Protein AF-A0A7S2U0X7-F1 (afdb_monomer_lite)

Foldseek 3Di:
DVVLLVVLVVLQQDAADPPPGSCVVVVVVVVVLCPPVVPVFQDLVSLVNLLSVLLSLLQLQDCDHPDYDPPGDGCSNVPNPPPVSVVVSVVVNVVSLVVSVVSLVRLCVVVPPDPVSLVSSLVSLVSSLVSLVPRHDDDPVSVVSNVCSVCVSVPD

Radius of gyration: 16.44 Å; chains: 1; bounding box: 39×31×50 Å

Structure (mmCIF, N/CA/C/O backbone):
data_AF-A0A7S2U0X7-F1
#
_entry.id   AF-A0A7S2U0X7-F1
#
loop_
_atom_site.group_PDB
_atom_site.id
_atom_site.type_symbol
_atom_site.label_atom_id
_atom_site.label_alt_id
_atom_site.label_comp_id
_atom_site.label_asym_id
_atom_site.label_entity_id
_atom_site.label_seq_id
_atom_site.pdbx_PDB_ins_code
_atom_site.Cartn_x
_atom_site.Cartn_y
_atom_site.Cartn_z
_atom_site.occupancy
_atom_site.B_iso_or_equiv
_atom_site.auth_seq_id
_atom_site.auth_comp_id
_atom_site.auth_asym_id
_atom_site.auth_atom_id
_atom_site.pdbx_PDB_model_num
ATOM 1 N N . MET A 1 1 ? -15.630 -0.523 -3.943 1.00 55.09 1 MET A N 1
ATOM 2 C CA . MET A 1 1 ? -14.765 0.648 -4.2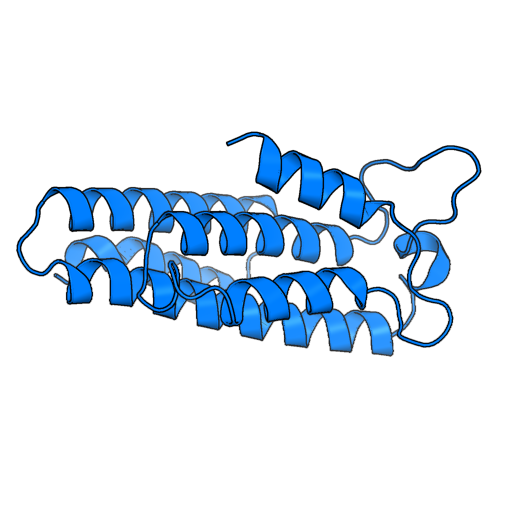26 1.00 55.09 1 MET A CA 1
ATOM 3 C C . MET A 1 1 ? -13.833 0.358 -5.410 1.00 55.09 1 MET A C 1
ATOM 5 O O . MET A 1 1 ? -12.640 0.174 -5.208 1.00 55.09 1 MET A O 1
ATOM 9 N N . PRO A 1 2 ? -14.354 0.299 -6.647 1.00 67.94 2 PRO A N 1
ATOM 10 C CA . PRO A 1 2 ? -13.540 0.007 -7.831 1.00 67.94 2 PRO A CA 1
ATOM 11 C C . PRO A 1 2 ? -12.587 1.156 -8.200 1.00 67.94 2 PRO A C 1
ATOM 13 O O . PRO A 1 2 ? -11.513 0.912 -8.724 1.00 67.94 2 PRO A O 1
ATOM 16 N N . TYR A 1 3 ? -12.925 2.406 -7.874 1.00 79.00 3 TYR A N 1
ATOM 17 C CA . TYR A 1 3 ? -12.202 3.580 -8.380 1.00 79.00 3 TYR A CA 1
ATOM 18 C C . TYR A 1 3 ? -10.753 3.705 -7.893 1.00 79.00 3 TYR A C 1
ATOM 20 O O . TYR A 1 3 ? -9.883 4.037 -8.689 1.00 79.00 3 TYR A O 1
ATOM 28 N N . VAL A 1 4 ? -10.475 3.409 -6.616 1.00 75.62 4 VAL A N 1
ATOM 29 C CA . VAL A 1 4 ? -9.102 3.461 -6.077 1.00 75.62 4 VAL A CA 1
ATOM 30 C C . VAL A 1 4 ? -8.238 2.370 -6.698 1.00 75.62 4 VAL A C 1
ATOM 32 O O . VAL A 1 4 ? -7.115 2.638 -7.104 1.00 75.62 4 VAL A O 1
ATOM 35 N N . LEU A 1 5 ? -8.775 1.154 -6.811 1.00 78.00 5 LEU A N 1
ATOM 36 C CA . LEU A 1 5 ? -8.059 0.039 -7.424 1.00 78.00 5 LEU A CA 1
ATOM 37 C C . LEU A 1 5 ? -7.833 0.284 -8.919 1.00 78.00 5 LEU A C 1
ATOM 39 O O . LEU A 1 5 ? -6.716 0.108 -9.383 1.00 78.00 5 LEU A O 1
ATOM 43 N N . ASN A 1 6 ? -8.840 0.779 -9.643 1.00 85.81 6 ASN A N 1
ATOM 44 C CA . ASN A 1 6 ? -8.723 1.126 -11.060 1.00 85.81 6 ASN A CA 1
ATOM 45 C C . ASN A 1 6 ? -7.696 2.243 -11.292 1.00 85.81 6 ASN A C 1
ATOM 47 O O . ASN A 1 6 ? -6.909 2.167 -12.233 1.00 85.81 6 ASN A O 1
ATOM 51 N N . LEU A 1 7 ? -7.675 3.262 -10.425 1.00 86.19 7 LEU A N 1
ATOM 52 C CA . LEU A 1 7 ? -6.674 4.323 -10.481 1.00 86.19 7 LEU A CA 1
ATOM 53 C C . LEU A 1 7 ? -5.274 3.778 -10.182 1.00 86.19 7 LEU A C 1
ATOM 55 O O . LEU A 1 7 ? -4.345 4.092 -10.917 1.00 86.19 7 LEU A O 1
ATOM 59 N N . SER A 1 8 ? -5.114 2.944 -9.149 1.00 85.44 8 SER A N 1
ATOM 60 C CA . SER A 1 8 ? -3.835 2.290 -8.845 1.00 85.44 8 SER A CA 1
ATOM 61 C C . SER A 1 8 ? -3.353 1.427 -10.009 1.00 85.44 8 SER A C 1
ATOM 63 O O . SER A 1 8 ? -2.186 1.505 -10.376 1.00 85.44 8 SER A O 1
ATOM 65 N N . SER A 1 9 ? -4.246 0.657 -10.632 1.00 86.62 9 SER A N 1
ATOM 66 C CA . SER A 1 9 ? -3.948 -0.100 -11.845 1.00 86.62 9 SER A CA 1
ATOM 67 C C . SER A 1 9 ? -3.436 0.829 -12.947 1.00 86.62 9 SER A C 1
ATOM 69 O O . SER A 1 9 ? -2.320 0.655 -13.422 1.00 86.62 9 SER A O 1
ATOM 71 N N . PHE A 1 10 ? -4.175 1.883 -13.287 1.00 88.25 10 PHE A N 1
ATOM 72 C CA . PHE A 1 10 ? -3.722 2.846 -14.292 1.00 88.25 10 PHE A CA 1
ATOM 73 C C . PHE A 1 10 ? -2.344 3.454 -13.964 1.00 88.25 10 PHE A C 1
ATOM 75 O O . PHE A 1 10 ? -1.473 3.517 -14.828 1.00 88.25 10 PHE A O 1
ATOM 82 N N . LEU A 1 11 ? -2.118 3.856 -12.709 1.00 90.31 11 LEU A N 1
ATOM 83 C CA . LEU A 1 11 ? -0.859 4.462 -12.262 1.00 90.31 11 LEU A CA 1
ATOM 84 C C . LEU A 1 11 ? 0.332 3.493 -12.281 1.00 90.31 11 LEU A C 1
ATOM 86 O O . LEU A 1 11 ? 1.467 3.959 -12.340 1.00 90.31 11 LEU A O 1
ATOM 90 N N . LEU A 1 12 ? 0.096 2.179 -12.232 1.00 89.00 12 LEU A N 1
ATOM 91 C CA . LEU A 1 12 ? 1.153 1.167 -12.278 1.00 89.00 12 LEU A CA 1
ATOM 92 C C . LEU A 1 12 ? 1.898 1.185 -13.619 1.00 89.00 12 LEU A C 1
ATOM 94 O O . LEU A 1 12 ? 3.126 1.189 -13.650 1.00 89.00 12 LEU A O 1
ATOM 98 N N . VAL A 1 13 ? 1.141 1.204 -14.716 1.00 86.19 13 VAL A N 1
ATOM 99 C CA . VAL A 1 13 ? 1.668 1.138 -16.090 1.00 86.19 13 VAL A CA 1
ATOM 100 C C . VAL A 1 13 ? 1.953 2.512 -16.686 1.00 86.19 13 VAL A C 1
ATOM 102 O O . VAL A 1 13 ? 2.518 2.614 -17.773 1.00 86.19 13 VAL A O 1
ATOM 105 N N . PHE A 1 14 ? 1.562 3.584 -15.994 1.00 85.12 14 PHE A N 1
ATOM 106 C CA . PHE A 1 14 ? 1.815 4.933 -16.471 1.00 85.12 14 PHE A CA 1
ATOM 107 C C . PHE A 1 14 ? 3.318 5.260 -16.385 1.00 85.12 14 PHE A C 1
ATOM 109 O O . PHE A 1 14 ? 3.915 5.138 -15.306 1.00 85.12 14 PHE A O 1
ATOM 116 N N . PRO A 1 15 ? 3.945 5.707 -17.488 1.00 81.88 15 PRO A N 1
ATOM 117 C CA . PRO A 1 15 ? 5.373 5.974 -17.505 1.00 81.88 15 PRO A CA 1
ATOM 118 C C . PRO A 1 15 ? 5.729 7.144 -16.585 1.00 81.88 15 PRO A C 1
ATOM 120 O O . PRO A 1 15 ? 5.024 8.152 -16.493 1.00 81.88 15 PRO A O 1
ATOM 123 N N . GLY A 1 16 ? 6.859 7.009 -15.899 1.00 81.88 16 GLY A N 1
ATOM 124 C CA . GLY A 1 16 ? 7.416 8.045 -15.045 1.00 81.88 16 GLY A CA 1
ATOM 125 C C . GLY A 1 16 ? 7.618 9.377 -15.761 1.00 81.88 16 GLY A C 1
ATOM 126 O O . GLY A 1 16 ? 7.873 9.432 -16.963 1.00 81.88 16 GLY A O 1
ATOM 127 N N . HIS A 1 17 ? 7.560 10.482 -15.013 1.00 83.12 17 HIS A N 1
ATOM 128 C CA . HIS A 1 17 ? 7.820 11.792 -15.602 1.00 83.12 17 HIS A CA 1
ATOM 129 C C . HIS A 1 17 ? 9.311 11.912 -15.969 1.00 83.12 17 HIS A C 1
ATOM 131 O O . HIS A 1 17 ? 10.143 11.781 -15.063 1.00 83.12 17 HIS A O 1
ATOM 137 N N . PRO A 1 18 ? 9.675 12.274 -17.218 1.00 78.25 18 PRO A N 1
ATOM 138 C CA . PRO A 1 18 ? 11.068 12.279 -17.680 1.00 78.25 18 PRO A CA 1
ATOM 139 C C . PRO A 1 18 ? 12.027 13.096 -16.804 1.00 78.25 18 PRO A C 1
ATOM 141 O O . PRO A 1 18 ? 13.197 12.758 -16.681 1.00 78.25 18 PRO A O 1
ATOM 144 N N . LYS A 1 19 ? 11.528 14.172 -16.177 1.00 81.44 19 LYS A N 1
ATOM 145 C CA . LYS A 1 19 ? 12.320 15.056 -15.299 1.00 81.44 19 LYS A CA 1
ATOM 146 C C . LYS A 1 19 ? 12.104 14.841 -13.799 1.00 81.44 19 LYS A C 1
ATOM 148 O O . LYS A 1 19 ? 12.979 15.164 -13.012 1.00 81.44 19 LYS A O 1
ATOM 153 N N . ASN A 1 20 ? 10.930 14.344 -13.398 1.00 82.31 20 ASN A N 1
ATOM 154 C CA . ASN A 1 20 ? 10.497 14.357 -11.987 1.00 82.31 20 ASN A CA 1
ATOM 155 C C . ASN A 1 20 ? 10.499 12.951 -11.367 1.00 82.31 20 ASN A C 1
ATOM 157 O O . ASN A 1 20 ? 10.204 12.793 -10.181 1.00 82.31 20 ASN A O 1
ATOM 161 N N . GLY A 1 21 ? 10.822 11.938 -12.171 1.00 85.31 21 GLY A N 1
ATOM 162 C CA . GLY A 1 21 ? 10.949 10.555 -11.751 1.00 85.31 21 GLY A CA 1
ATOM 163 C C . GLY A 1 21 ? 9.641 9.752 -11.797 1.00 85.31 21 GLY A C 1
ATOM 164 O O . GLY A 1 21 ? 8.561 10.287 -12.081 1.00 85.31 21 GLY A O 1
ATOM 165 N N . PRO A 1 22 ? 9.736 8.448 -11.492 1.00 87.94 22 PRO A N 1
ATOM 166 C CA . PRO A 1 22 ? 8.656 7.480 -11.692 1.00 87.94 22 PRO A CA 1
ATOM 167 C C . PRO A 1 22 ? 7.456 7.685 -10.771 1.00 87.94 22 PRO A C 1
ATOM 169 O O . PRO A 1 22 ? 6.315 7.500 -11.175 1.00 87.94 22 PRO A O 1
ATOM 172 N N . PHE A 1 23 ? 7.687 8.162 -9.549 1.00 90.81 23 PHE A N 1
ATOM 173 C CA . PHE A 1 23 ? 6.621 8.337 -8.560 1.00 90.81 23 PHE A CA 1
ATOM 174 C C . PHE A 1 23 ? 5.952 9.715 -8.606 1.00 90.81 23 PHE A C 1
ATOM 176 O O . PHE A 1 23 ? 5.186 10.039 -7.703 1.00 90.81 23 PHE A O 1
ATOM 183 N N . HIS A 1 24 ? 6.242 10.555 -9.607 1.00 90.19 24 HIS A N 1
ATOM 184 C CA . HIS A 1 24 ? 5.779 11.946 -9.634 1.00 90.19 24 HIS A CA 1
ATOM 185 C C . HIS A 1 24 ? 4.253 12.074 -9.511 1.00 90.19 24 HIS A C 1
ATOM 187 O O . HIS A 1 24 ? 3.767 12.809 -8.650 1.00 90.19 24 HIS A O 1
ATOM 193 N N . LEU A 1 25 ? 3.498 11.320 -10.314 1.00 89.94 25 LEU A N 1
ATOM 194 C CA . LEU A 1 25 ? 2.033 11.365 -10.282 1.00 89.94 25 LEU A CA 1
ATOM 195 C C . LEU A 1 25 ? 1.464 10.822 -8.974 1.00 89.94 25 LEU A C 1
ATOM 197 O O . LEU A 1 25 ? 0.557 11.420 -8.402 1.00 89.94 25 LEU A O 1
ATOM 201 N N . VAL A 1 26 ? 2.026 9.726 -8.466 1.00 90.50 26 VAL A N 1
ATOM 202 C CA . VAL A 1 26 ? 1.558 9.111 -7.218 1.00 90.50 26 VAL A CA 1
ATOM 203 C C . VAL A 1 26 ? 1.848 10.023 -6.021 1.00 90.50 26 VAL A C 1
ATOM 205 O O . VAL A 1 26 ? 0.996 10.189 -5.153 1.00 90.50 26 VAL A O 1
ATOM 208 N N . LYS A 1 27 ? 2.998 10.714 -6.011 1.00 90.56 27 LYS A N 1
ATOM 209 C CA . LYS A 1 27 ? 3.295 11.793 -5.052 1.00 90.56 27 LYS A CA 1
ATOM 210 C C . LYS A 1 27 ? 2.312 12.959 -5.193 1.00 90.56 27 LYS A C 1
ATOM 212 O O . LYS A 1 27 ? 1.854 13.492 -4.187 1.00 90.56 27 LYS A O 1
ATOM 217 N N . GLY A 1 28 ? 1.954 13.334 -6.421 1.00 91.06 28 GLY A N 1
ATOM 218 C CA . GLY A 1 28 ? 0.919 14.334 -6.695 1.00 91.06 28 GLY A CA 1
ATOM 219 C C . GLY A 1 28 ? -0.437 13.954 -6.097 1.00 91.06 28 GLY A C 1
ATOM 220 O O . GLY A 1 28 ? -1.057 14.772 -5.418 1.00 91.06 28 GLY A O 1
ATOM 221 N N . LEU A 1 29 ? -0.852 12.696 -6.265 1.00 90.75 29 LEU A N 1
ATOM 222 C CA . LEU A 1 29 ? -2.066 12.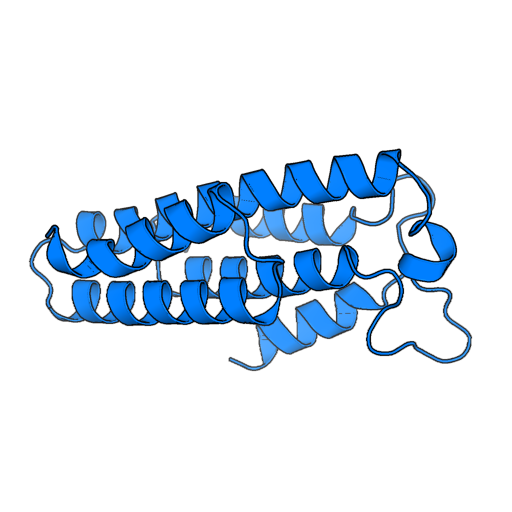152 -5.658 1.00 90.75 29 LEU A CA 1
ATOM 223 C C . LEU A 1 29 ? -2.000 12.197 -4.126 1.00 90.75 29 LEU A C 1
ATOM 225 O O . LEU A 1 29 ? -2.928 12.699 -3.500 1.00 90.75 29 LEU A O 1
ATOM 229 N N . LEU A 1 30 ? -0.898 11.744 -3.517 1.00 90.75 30 LEU A N 1
ATOM 230 C CA . LEU A 1 30 ? -0.703 11.817 -2.062 1.00 90.75 30 LEU A CA 1
ATOM 231 C C . LEU A 1 30 ? -0.832 13.252 -1.540 1.00 90.75 30 LEU A C 1
ATOM 233 O O . LEU A 1 30 ? -1.536 13.494 -0.558 1.00 90.75 30 LEU A O 1
ATOM 237 N N . ASN A 1 31 ? -0.214 14.208 -2.231 1.00 91.50 31 ASN A N 1
ATOM 238 C CA . ASN A 1 31 ? -0.290 15.623 -1.878 1.00 91.50 31 ASN A CA 1
ATOM 239 C C . ASN A 1 31 ? -1.718 16.174 -2.011 1.00 91.50 31 ASN A C 1
ATOM 241 O O . ASN A 1 31 ? -2.159 16.942 -1.157 1.00 91.50 31 ASN A O 1
ATOM 245 N N . ALA A 1 32 ? -2.456 15.788 -3.055 1.00 91.25 32 ALA A N 1
ATOM 246 C CA . ALA A 1 32 ? -3.846 16.204 -3.244 1.00 91.25 32 ALA A CA 1
ATOM 247 C C . ALA A 1 32 ? -4.757 15.655 -2.133 1.00 91.25 32 ALA A C 1
ATOM 249 O O . ALA A 1 32 ? -5.553 16.392 -1.560 1.00 91.25 32 ALA A O 1
ATOM 250 N N . VAL A 1 33 ? -4.576 14.385 -1.767 1.00 89.62 33 VAL A N 1
ATOM 251 C CA . VAL A 1 33 ? -5.310 13.706 -0.685 1.00 89.62 33 VAL A CA 1
ATOM 252 C C . VAL A 1 33 ? -5.058 14.360 0.670 1.00 89.62 33 VAL A C 1
ATOM 254 O O . VAL A 1 33 ? -5.973 14.471 1.482 1.00 89.62 33 VAL A O 1
ATOM 257 N N . GLN A 1 34 ? -3.826 14.798 0.932 1.00 88.00 34 GLN A N 1
ATOM 258 C CA . GLN A 1 34 ? -3.485 15.503 2.170 1.00 88.00 34 GLN A CA 1
ATOM 259 C C . GLN A 1 34 ? -4.134 16.889 2.256 1.00 88.00 34 GLN A C 1
ATOM 261 O O . GLN A 1 34 ? -4.500 17.310 3.348 1.00 88.00 34 GLN A O 1
ATOM 266 N N . LYS A 1 35 ? -4.303 17.574 1.119 1.00 90.94 35 LYS A N 1
ATOM 267 C CA . LYS A 1 35 ? -4.914 18.911 1.033 1.00 90.94 35 LYS A CA 1
ATOM 268 C C . LYS A 1 35 ? -6.441 18.887 0.925 1.00 90.94 35 LYS A C 1
ATOM 270 O O . LYS A 1 35 ? -7.063 19.944 0.928 1.00 90.94 35 LYS A O 1
ATOM 275 N N . TYR A 1 36 ? -7.051 17.712 0.801 1.00 90.38 36 TYR A N 1
ATOM 276 C CA . TYR A 1 36 ? -8.495 17.585 0.657 1.00 90.38 36 TYR A CA 1
ATOM 277 C C . TYR A 1 36 ? -9.194 17.796 2.008 1.00 90.38 36 TYR A C 1
ATOM 279 O O . TYR A 1 36 ? -9.190 16.908 2.862 1.00 90.38 36 TYR A O 1
ATOM 287 N N . GLU A 1 37 ? -9.798 18.974 2.199 1.00 88.69 37 GLU A N 1
ATOM 288 C CA . GLU A 1 37 ? -10.415 19.396 3.469 1.00 88.69 37 GLU A CA 1
ATOM 289 C C . GLU A 1 37 ? -11.414 18.390 4.070 1.00 88.69 37 GLU A C 1
ATOM 291 O O . GLU A 1 37 ? -11.339 18.149 5.279 1.00 88.69 37 GLU A O 1
ATOM 296 N N . PRO A 1 38 ? -12.292 17.715 3.294 1.00 87.50 38 PRO A N 1
ATOM 297 C CA . PRO A 1 38 ? -13.212 16.722 3.859 1.00 87.50 38 PRO A CA 1
ATOM 298 C C . PRO A 1 38 ? -12.511 15.528 4.522 1.00 87.50 38 PRO A C 1
ATOM 300 O O . PRO A 1 38 ? -13.119 14.813 5.316 1.00 87.50 38 PRO A O 1
ATOM 303 N N . TRP A 1 39 ? -11.228 15.311 4.223 1.00 88.12 39 TRP A N 1
ATOM 304 C CA . TRP A 1 39 ? -10.370 14.285 4.817 1.00 88.12 39 TRP A CA 1
ATOM 305 C C . TRP A 1 39 ? -9.289 14.872 5.736 1.00 88.12 39 TRP A C 1
ATOM 307 O O . TRP A 1 39 ? -8.259 14.232 5.983 1.00 88.12 39 TRP A O 1
ATOM 317 N N . ALA A 1 40 ? -9.507 16.082 6.261 1.00 86.06 40 ALA A N 1
ATOM 318 C CA . ALA A 1 40 ? -8.640 16.678 7.275 1.00 86.06 40 ALA A CA 1
ATOM 319 C C . ALA A 1 40 ? -8.615 15.831 8.557 1.00 86.06 40 ALA A C 1
ATOM 321 O O . ALA A 1 40 ? -7.557 15.637 9.155 1.00 86.06 40 ALA A O 1
ATOM 322 N N . LYS A 1 41 ? -9.768 15.271 8.946 1.00 86.62 41 LYS A N 1
ATOM 323 C CA . LYS A 1 41 ? -9.881 14.335 10.071 1.00 86.62 41 LYS A CA 1
ATOM 324 C C . LYS A 1 41 ? -9.706 12.880 9.617 1.00 86.62 41 LYS A C 1
ATOM 326 O O . LYS A 1 41 ? -10.038 12.555 8.472 1.00 86.62 41 LYS A O 1
ATOM 331 N N . PRO A 1 42 ? -9.231 11.995 10.511 1.00 86.81 42 PRO A N 1
ATOM 332 C CA . PRO A 1 42 ? -9.169 10.568 10.242 1.00 86.81 42 PRO A CA 1
ATOM 333 C C . PRO A 1 42 ? -10.520 9.989 9.824 1.00 86.81 42 PRO A C 1
ATOM 335 O O . PRO A 1 42 ? -11.539 10.219 10.475 1.00 86.81 42 PRO A O 1
ATOM 338 N N . CYS A 1 43 ? -10.538 9.249 8.717 1.00 87.69 43 CYS A N 1
ATOM 339 C CA . CYS A 1 43 ? -11.754 8.619 8.215 1.00 87.69 43 CYS A CA 1
ATOM 340 C C . CYS A 1 43 ? -11.455 7.349 7.415 1.00 87.69 43 CYS A C 1
ATOM 342 O O . CYS A 1 43 ? -10.375 7.176 6.842 1.00 87.69 43 CYS A O 1
ATOM 344 N N . VAL A 1 44 ? -12.464 6.480 7.323 1.00 88.38 44 VAL A N 1
ATOM 345 C CA . VAL A 1 44 ? -12.381 5.196 6.613 1.00 88.38 44 VAL A CA 1
ATOM 346 C C . VAL A 1 44 ? -12.017 5.387 5.140 1.00 88.38 44 VAL A C 1
ATOM 348 O O . VAL A 1 44 ? -11.198 4.643 4.612 1.00 88.38 44 VAL A O 1
ATOM 351 N N . GLY A 1 45 ? -12.564 6.409 4.471 1.00 88.44 45 GLY A N 1
ATOM 352 C CA . GLY A 1 45 ? -12.278 6.676 3.055 1.00 88.44 45 GLY A CA 1
ATOM 353 C C . GLY A 1 45 ? -10.795 6.945 2.782 1.00 88.44 45 GLY A C 1
ATOM 354 O O . GLY A 1 45 ? -10.216 6.350 1.872 1.00 88.44 45 GLY A O 1
ATOM 355 N N . LYS A 1 46 ? -10.159 7.776 3.617 1.00 90.44 46 LYS A N 1
ATOM 356 C CA . LYS A 1 46 ? -8.725 8.081 3.519 1.00 90.44 46 LYS A CA 1
ATOM 357 C C . LYS A 1 46 ? -7.864 6.857 3.841 1.00 90.44 46 LYS A C 1
ATOM 359 O O . LYS A 1 46 ? -6.894 6.596 3.135 1.00 90.44 46 LYS A O 1
ATOM 364 N N . CYS A 1 47 ? -8.254 6.070 4.848 1.00 91.38 47 CYS A N 1
ATOM 365 C CA . CYS A 1 47 ? -7.581 4.814 5.187 1.00 91.38 47 CYS A CA 1
ATOM 366 C C . CYS A 1 47 ? -7.641 3.807 4.022 1.00 91.38 47 CYS A C 1
ATOM 368 O O . CYS A 1 47 ? -6.601 3.325 3.577 1.00 91.38 47 CYS A O 1
ATOM 370 N N . LYS A 1 48 ? -8.828 3.581 3.437 1.00 89.94 48 LYS A N 1
ATOM 371 C CA . LYS A 1 48 ? -9.019 2.712 2.258 1.00 89.94 48 LYS A CA 1
ATOM 372 C C . LYS A 1 48 ? -8.153 3.151 1.074 1.00 89.94 48 LYS A C 1
ATOM 374 O O . LYS A 1 48 ? -7.581 2.306 0.386 1.00 89.94 48 LYS A O 1
ATOM 379 N N . LEU A 1 49 ? -8.019 4.460 0.847 1.00 91.88 49 LEU A N 1
ATOM 380 C CA . LEU A 1 49 ? -7.127 4.986 -0.184 1.00 91.88 49 LEU A CA 1
ATOM 381 C C . LEU A 1 49 ? -5.658 4.657 0.104 1.00 91.88 49 LEU A C 1
ATOM 383 O O . LEU A 1 49 ? -4.970 4.158 -0.782 1.00 91.88 49 LEU A O 1
ATOM 387 N N . TYR A 1 50 ? -5.182 4.888 1.329 1.00 93.56 50 TYR A N 1
ATOM 388 C CA . TYR A 1 50 ? -3.808 4.549 1.701 1.00 93.56 50 TYR A CA 1
ATOM 389 C C . TYR A 1 50 ? -3.516 3.054 1.575 1.00 93.56 50 TYR A C 1
ATOM 391 O O . TYR A 1 50 ? -2.480 2.697 1.023 1.00 93.56 50 TYR A O 1
ATOM 399 N N . LEU A 1 51 ? -4.450 2.182 1.961 1.00 92.94 51 LEU A N 1
ATOM 400 C CA . LEU A 1 51 ? -4.331 0.738 1.740 1.00 92.94 51 LEU A CA 1
ATOM 401 C C . LEU A 1 51 ? -4.215 0.386 0.246 1.00 92.94 51 LEU A C 1
ATOM 403 O O . LEU A 1 51 ? -3.383 -0.438 -0.137 1.00 92.94 51 LEU A O 1
ATOM 407 N N . GLY A 1 52 ? -4.994 1.043 -0.619 1.00 92.25 52 GLY A N 1
ATOM 408 C CA . GLY A 1 52 ? -4.885 0.889 -2.073 1.00 92.25 52 GLY A CA 1
ATOM 409 C C . GLY A 1 52 ? -3.539 1.358 -2.638 1.00 92.25 52 GLY A C 1
ATOM 410 O O . GLY A 1 52 ? -2.999 0.729 -3.550 1.00 92.25 52 GLY A O 1
ATOM 411 N N . LEU A 1 53 ? -2.968 2.426 -2.075 1.00 93.12 53 LEU A N 1
ATOM 412 C CA . LEU A 1 53 ? -1.643 2.920 -2.452 1.00 93.12 53 LEU A CA 1
ATOM 413 C C . LEU A 1 53 ? -0.522 2.022 -1.925 1.00 93.12 53 LEU A C 1
ATOM 415 O O . LEU A 1 53 ? 0.439 1.790 -2.647 1.00 93.12 53 LEU A O 1
ATOM 419 N N . ILE A 1 54 ? -0.652 1.447 -0.729 1.00 93.69 54 ILE A N 1
ATOM 420 C CA . ILE A 1 54 ? 0.302 0.456 -0.212 1.00 93.69 54 ILE A CA 1
ATOM 421 C C . ILE A 1 54 ? 0.388 -0.742 -1.164 1.00 93.69 54 ILE A C 1
ATOM 423 O O . ILE A 1 54 ? 1.492 -1.152 -1.512 1.00 93.69 54 ILE A O 1
ATOM 427 N N . ARG A 1 55 ? -0.748 -1.255 -1.661 1.00 92.62 55 ARG A N 1
ATOM 428 C CA . ARG A 1 55 ? -0.754 -2.321 -2.684 1.00 92.62 55 ARG A CA 1
ATOM 429 C C . ARG A 1 55 ? -0.034 -1.893 -3.965 1.00 92.62 55 ARG A C 1
ATOM 431 O O . ARG A 1 55 ? 0.745 -2.669 -4.515 1.00 92.62 55 ARG A O 1
ATOM 438 N N . LEU A 1 56 ? -0.269 -0.663 -4.429 1.00 92.75 56 LEU A N 1
ATOM 439 C CA . LEU A 1 56 ? 0.409 -0.113 -5.606 1.00 92.75 56 LEU A CA 1
ATOM 440 C C . LEU A 1 56 ? 1.929 -0.054 -5.400 1.00 92.75 56 LEU A C 1
ATOM 442 O O . LEU A 1 56 ? 2.674 -0.560 -6.231 1.00 92.75 56 LEU A O 1
ATOM 446 N N . PHE A 1 57 ? 2.394 0.502 -4.280 1.00 92.69 57 PHE A N 1
ATOM 447 C CA . PHE A 1 57 ? 3.824 0.603 -3.977 1.00 92.69 57 PHE A CA 1
ATOM 448 C C . PHE A 1 57 ? 4.481 -0.758 -3.743 1.00 92.69 57 PHE A C 1
ATOM 450 O O . PHE A 1 57 ? 5.614 -0.961 -4.169 1.00 92.69 57 PHE A O 1
ATOM 457 N N . ALA A 1 58 ? 3.771 -1.713 -3.143 1.00 91.31 58 ALA A N 1
ATOM 458 C CA . ALA A 1 58 ? 4.252 -3.087 -3.057 1.00 91.31 58 ALA A CA 1
ATOM 459 C C . ALA A 1 58 ? 4.389 -3.723 -4.452 1.00 91.31 58 ALA A C 1
ATOM 461 O O . ALA A 1 58 ? 5.347 -4.445 -4.707 1.00 91.31 58 ALA A O 1
ATOM 462 N N . THR A 1 59 ? 3.484 -3.401 -5.383 1.00 91.25 59 THR A N 1
ATOM 463 C CA . THR A 1 59 ? 3.595 -3.837 -6.785 1.00 91.25 59 THR A CA 1
ATOM 464 C C . THR A 1 59 ? 4.771 -3.154 -7.490 1.00 91.25 59 THR A C 1
ATOM 466 O O . THR A 1 59 ? 5.496 -3.806 -8.231 1.00 91.25 59 THR A O 1
ATOM 469 N N . PHE A 1 60 ? 5.032 -1.873 -7.205 1.00 91.88 60 PHE A N 1
ATOM 470 C CA . PHE A 1 60 ? 6.206 -1.161 -7.722 1.00 91.88 60 PHE A CA 1
ATOM 471 C C . PHE A 1 60 ? 7.546 -1.754 -7.275 1.00 91.88 60 PHE A C 1
ATOM 473 O O . PHE A 1 60 ? 8.546 -1.525 -7.953 1.00 91.88 60 PHE A O 1
ATOM 480 N N . ALA A 1 61 ? 7.571 -2.469 -6.146 1.00 89.62 61 ALA A N 1
ATOM 481 C CA . ALA A 1 61 ? 8.767 -3.121 -5.615 1.00 89.62 61 ALA A CA 1
ATOM 482 C C . ALA A 1 61 ? 9.040 -4.485 -6.268 1.00 89.62 61 ALA A C 1
ATOM 484 O O . ALA A 1 61 ? 10.100 -5.070 -6.052 1.00 89.62 61 ALA A O 1
ATOM 485 N N . GLN A 1 62 ? 8.092 -5.012 -7.047 1.00 88.44 62 GLN A N 1
ATOM 486 C CA . GLN A 1 62 ? 8.283 -6.262 -7.772 1.00 88.44 62 GLN A CA 1
ATOM 487 C C . GLN A 1 62 ? 9.286 -6.063 -8.909 1.00 88.44 62 GLN A C 1
ATOM 489 O O . GLN A 1 62 ? 9.326 -5.012 -9.545 1.00 88.44 62 GLN A O 1
ATOM 494 N N . SER A 1 63 ? 10.076 -7.100 -9.194 1.00 85.12 63 SER A N 1
ATOM 495 C CA . SER A 1 63 ? 11.055 -7.084 -10.289 1.00 85.12 63 SER A CA 1
ATOM 496 C C . SER A 1 63 ? 10.410 -6.919 -11.666 1.00 85.12 63 SER A C 1
ATOM 498 O O . SER A 1 63 ? 11.043 -6.417 -12.589 1.00 85.12 63 SER A O 1
ATOM 500 N N . LYS A 1 64 ? 9.154 -7.348 -11.803 1.00 87.50 64 LYS A N 1
ATOM 501 C CA . LYS A 1 64 ? 8.339 -7.190 -13.001 1.00 87.50 64 LYS A CA 1
ATOM 502 C C . LYS A 1 64 ? 6.895 -6.943 -12.596 1.00 87.50 64 LYS A C 1
ATOM 504 O O . LYS A 1 64 ? 6.385 -7.624 -11.707 1.00 87.50 64 LYS A O 1
ATOM 509 N N . PHE A 1 65 ? 6.237 -5.998 -13.256 1.00 90.81 65 PHE A N 1
ATOM 510 C CA . PHE A 1 65 ? 4.833 -5.708 -12.999 1.00 90.81 65 PHE A CA 1
ATOM 511 C C . PHE A 1 65 ? 3.924 -6.847 -13.486 1.00 90.81 65 PHE A C 1
ATOM 513 O O . PHE A 1 65 ? 4.255 -7.543 -14.450 1.00 90.81 65 PHE A O 1
ATOM 520 N N . PRO A 1 66 ? 2.757 -7.039 -12.843 1.00 89.31 66 PRO A N 1
ATOM 521 C CA . PRO A 1 66 ? 1.807 -8.095 -13.190 1.00 89.31 66 PRO A CA 1
ATOM 522 C C . PRO A 1 66 ? 1.229 -7.978 -14.607 1.00 89.31 66 PRO A C 1
ATOM 524 O O . PRO A 1 66 ? 0.725 -8.967 -15.134 1.00 89.31 66 PRO A O 1
ATOM 527 N N . TYR A 1 67 ? 1.264 -6.793 -15.218 1.00 91.31 67 TYR A N 1
ATOM 528 C CA . TYR A 1 67 ? 0.834 -6.568 -16.595 1.00 91.31 67 TYR A CA 1
ATOM 529 C C . TYR A 1 67 ? 1.473 -5.301 -17.170 1.00 91.31 67 TYR A C 1
ATOM 531 O O . TYR A 1 67 ? 1.937 -4.431 -16.429 1.00 91.31 67 TYR A O 1
ATOM 539 N N . HIS A 1 68 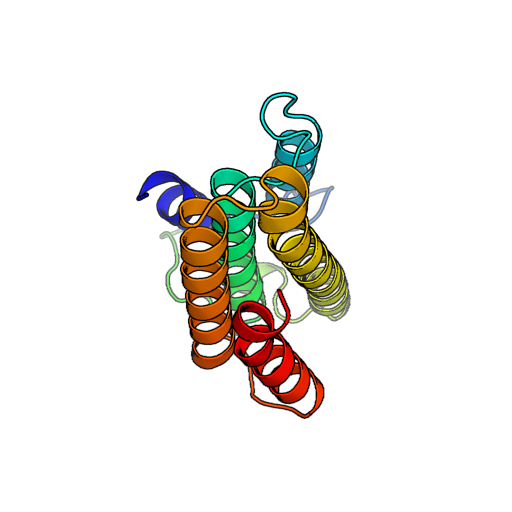? 1.430 -5.196 -18.498 1.00 88.94 68 HIS A N 1
ATOM 540 C CA . HIS A 1 68 ? 2.002 -4.106 -19.285 1.00 88.94 68 HIS A CA 1
ATOM 541 C C . HIS A 1 68 ? 1.028 -3.697 -20.388 1.00 88.94 68 HIS A C 1
ATOM 543 O O . HIS A 1 68 ? 0.178 -4.487 -20.804 1.00 88.94 68 HIS A O 1
ATOM 549 N N . VAL A 1 69 ? 1.155 -2.462 -20.867 1.00 88.75 69 VAL A N 1
ATOM 550 C CA . VAL A 1 69 ? 0.426 -1.980 -22.046 1.00 88.75 69 VAL A CA 1
ATOM 551 C C . VAL A 1 69 ? 1.342 -2.112 -23.256 1.00 88.75 69 VAL A C 1
ATOM 553 O O . VAL A 1 69 ? 2.507 -1.721 -23.192 1.00 88.75 69 VAL A O 1
ATOM 556 N N . ASP A 1 70 ? 0.825 -2.671 -24.353 1.00 88.50 70 ASP A N 1
ATOM 557 C CA . ASP A 1 70 ? 1.600 -2.823 -25.587 1.00 88.50 70 ASP A CA 1
ATOM 558 C C . ASP A 1 70 ? 2.172 -1.468 -26.033 1.00 88.50 70 ASP A C 1
ATOM 560 O O . ASP A 1 70 ? 1.460 -0.461 -26.060 1.00 88.50 70 ASP A O 1
ATOM 564 N N . LYS A 1 71 ? 3.467 -1.455 -26.375 1.00 85.81 71 LYS A N 1
ATOM 565 C CA . LYS A 1 71 ? 4.236 -0.267 -26.800 1.00 85.81 71 LYS A CA 1
ATOM 566 C C . LYS A 1 71 ? 4.382 0.843 -25.750 1.00 85.81 71 LYS A C 1
ATOM 568 O O . LYS A 1 71 ? 4.723 1.969 -26.112 1.00 85.81 71 LYS A O 1
ATOM 573 N N . VAL A 1 72 ? 4.146 0.554 -24.471 1.00 85.31 72 VAL A N 1
ATOM 574 C CA . VAL A 1 72 ? 4.396 1.493 -23.370 1.00 85.31 72 VAL A CA 1
ATOM 575 C C . VAL A 1 72 ? 5.423 0.901 -22.416 1.00 85.31 72 VAL A C 1
ATOM 577 O O . VAL A 1 72 ? 5.147 -0.071 -21.709 1.00 85.31 72 VAL A O 1
ATOM 580 N N . ASP A 1 73 ? 6.596 1.528 -22.352 1.00 84.25 73 ASP A N 1
ATOM 581 C CA . ASP A 1 73 ? 7.624 1.149 -21.388 1.00 84.25 73 ASP A CA 1
ATOM 582 C C . ASP A 1 73 ? 7.189 1.545 -19.971 1.00 84.25 73 ASP A C 1
ATOM 584 O O . ASP A 1 73 ? 7.013 2.722 -19.646 1.00 84.25 73 ASP A O 1
ATOM 588 N N . SER A 1 74 ? 6.988 0.537 -19.124 1.00 85.31 74 SER A N 1
ATOM 589 C CA . SER A 1 74 ? 6.571 0.710 -17.730 1.00 85.31 74 SER A CA 1
ATOM 590 C C . SER A 1 74 ? 7.766 0.947 -16.802 1.00 85.31 74 SER A C 1
ATOM 592 O O . SER A 1 74 ? 8.924 0.707 -17.151 1.00 85.31 74 SER A O 1
ATOM 594 N N . ASN A 1 75 ? 7.495 1.431 -15.588 1.00 86.00 75 ASN A N 1
ATOM 595 C CA . ASN A 1 75 ? 8.550 1.844 -14.658 1.00 86.00 75 ASN A CA 1
ATOM 596 C C . ASN A 1 75 ? 9.447 0.697 -14.163 1.00 86.00 75 ASN A C 1
ATOM 598 O O . ASN A 1 75 ? 10.595 0.958 -13.816 1.00 86.00 75 ASN A O 1
ATOM 602 N N . ASP A 1 76 ? 8.977 -0.552 -14.159 1.00 86.69 76 ASP A N 1
ATOM 603 C CA . ASP A 1 76 ? 9.826 -1.722 -13.897 1.00 86.69 76 ASP A CA 1
ATOM 604 C C . ASP A 1 76 ? 10.922 -1.880 -14.958 1.00 86.69 76 ASP A C 1
ATOM 606 O O . ASP A 1 76 ? 12.078 -2.125 -14.623 1.00 86.69 76 ASP A O 1
ATOM 610 N N . THR A 1 77 ? 10.581 -1.642 -16.224 1.00 84.50 77 THR A N 1
ATOM 611 C CA . THR A 1 77 ? 11.513 -1.696 -17.360 1.00 84.50 77 THR A CA 1
ATOM 612 C C . THR A 1 77 ? 12.452 -0.488 -17.369 1.00 84.50 77 THR A C 1
ATOM 614 O O . THR A 1 77 ? 13.647 -0.628 -17.614 1.00 84.50 77 THR A O 1
ATOM 617 N N . LEU A 1 78 ? 11.924 0.701 -17.063 1.00 82.94 78 LEU A N 1
ATOM 618 C CA . LEU A 1 78 ? 12.678 1.957 -17.116 1.00 82.94 78 LEU A CA 1
ATOM 619 C C . LEU A 1 78 ? 13.574 2.197 -15.887 1.00 82.94 78 LEU A C 1
ATOM 621 O O . LEU A 1 78 ? 14.630 2.815 -16.013 1.00 82.94 78 LEU A O 1
ATOM 625 N N . PHE A 1 79 ? 13.157 1.753 -14.694 1.00 81.81 79 PHE A N 1
ATOM 626 C CA . PHE A 1 79 ? 13.777 2.138 -13.416 1.00 81.81 79 PHE A CA 1
ATOM 627 C C . PHE A 1 79 ? 13.986 0.989 -12.415 1.00 81.81 79 PHE A C 1
ATOM 629 O O . PHE A 1 79 ? 14.660 1.209 -11.408 1.00 81.81 79 PHE A O 1
ATOM 636 N N . GLY A 1 80 ? 13.445 -0.213 -12.649 1.00 74.06 80 GLY A N 1
ATOM 637 C CA . GLY A 1 80 ? 13.368 -1.282 -11.638 1.00 74.06 80 GLY A CA 1
ATOM 638 C C . GLY A 1 80 ? 14.712 -1.735 -11.047 1.00 74.06 80 GLY A C 1
ATOM 639 O O . GLY A 1 80 ? 14.765 -2.115 -9.877 1.00 74.06 80 GLY A O 1
ATOM 640 N N . ASN A 1 81 ? 15.803 -1.610 -11.812 1.00 72.44 81 ASN A N 1
ATOM 641 C CA . ASN A 1 81 ? 17.166 -1.994 -11.412 1.00 72.44 81 ASN A CA 1
ATOM 642 C C . ASN A 1 81 ? 18.000 -0.839 -10.823 1.00 72.44 81 ASN A C 1
ATOM 644 O O . ASN A 1 81 ? 19.219 -0.948 -10.727 1.00 72.44 81 ASN A O 1
ATOM 648 N N . ASN A 1 82 ? 17.378 0.293 -10.484 1.00 83.94 82 ASN A N 1
ATOM 649 C CA . ASN A 1 82 ? 18.080 1.455 -9.945 1.00 83.94 82 ASN A CA 1
ATOM 650 C C . ASN A 1 82 ? 17.940 1.530 -8.413 1.00 83.94 82 ASN A C 1
ATOM 652 O O . ASN A 1 82 ? 16.834 1.645 -7.887 1.00 83.94 82 ASN A O 1
ATOM 656 N N . ASP A 1 83 ? 19.055 1.563 -7.685 1.00 84.94 83 ASP A N 1
ATOM 657 C CA . ASP A 1 83 ? 19.056 1.676 -6.218 1.00 84.94 83 ASP A CA 1
ATOM 658 C C . ASP A 1 83 ? 18.343 2.942 -5.709 1.00 84.94 83 ASP A C 1
ATOM 660 O O . ASP A 1 83 ? 17.695 2.931 -4.658 1.00 84.94 83 ASP A O 1
ATOM 664 N N . ILE A 1 84 ? 18.386 4.037 -6.477 1.00 86.94 84 ILE A N 1
ATOM 665 C CA . ILE A 1 84 ? 17.681 5.291 -6.169 1.00 86.94 84 ILE A CA 1
ATOM 666 C C . ILE A 1 84 ? 16.164 5.081 -6.238 1.00 86.94 84 ILE A C 1
ATOM 668 O O . ILE A 1 84 ? 15.424 5.636 -5.417 1.00 86.94 84 ILE A O 1
ATOM 672 N N . TYR A 1 85 ? 15.695 4.267 -7.190 1.00 88.62 85 TYR A N 1
ATOM 673 C CA . TYR A 1 85 ? 14.286 3.901 -7.317 1.00 88.62 85 TYR A CA 1
ATOM 674 C C . TYR A 1 85 ? 13.827 3.116 -6.089 1.00 88.62 85 TYR A C 1
ATOM 676 O O . TYR A 1 85 ? 12.865 3.523 -5.439 1.00 88.62 85 TYR A O 1
ATOM 684 N N . GLN A 1 86 ? 14.563 2.063 -5.721 1.00 88.00 86 GLN A N 1
ATOM 685 C CA . GLN A 1 86 ? 14.234 1.205 -4.578 1.00 88.00 86 GLN A CA 1
ATOM 686 C C . GLN A 1 86 ? 14.291 1.962 -3.243 1.00 88.00 86 GLN A C 1
ATOM 688 O O . GLN A 1 86 ? 13.400 1.827 -2.400 1.00 88.00 86 GLN A O 1
ATOM 693 N N . THR A 1 87 ? 15.285 2.836 -3.071 1.00 90.25 87 THR A N 1
ATOM 694 C CA . THR A 1 87 ? 15.404 3.691 -1.880 1.00 90.25 87 THR A CA 1
ATOM 695 C C . THR A 1 87 ? 14.223 4.655 -1.774 1.00 90.25 87 THR A C 1
ATOM 697 O O . THR A 1 87 ? 13.584 4.753 -0.727 1.00 90.25 87 THR A O 1
ATOM 700 N N . SER A 1 88 ? 13.885 5.336 -2.874 1.00 90.81 88 SER A N 1
ATOM 701 C CA . SER A 1 88 ? 12.751 6.268 -2.915 1.00 90.81 88 SER A CA 1
ATOM 702 C C . SER A 1 88 ? 11.421 5.558 -2.669 1.00 90.81 88 SER A C 1
ATOM 704 O O . SER A 1 88 ? 10.557 6.091 -1.975 1.00 90.81 88 SER A O 1
ATOM 706 N N . LEU A 1 89 ? 11.254 4.360 -3.232 1.00 91.88 89 LEU A N 1
ATOM 707 C CA . LEU A 1 89 ? 10.080 3.520 -3.034 1.00 91.88 89 LEU A CA 1
ATOM 708 C C . LEU A 1 89 ? 9.911 3.181 -1.555 1.00 91.88 89 LEU A C 1
ATOM 710 O O . LEU A 1 89 ? 8.844 3.424 -0.994 1.00 91.88 89 LEU A O 1
ATOM 714 N N . THR A 1 90 ? 10.976 2.682 -0.924 1.00 90.88 90 THR A N 1
ATOM 715 C CA . THR A 1 90 ? 10.971 2.275 0.487 1.00 90.88 90 THR A CA 1
ATOM 716 C C . THR A 1 90 ? 10.595 3.444 1.397 1.00 90.88 90 THR A C 1
ATOM 718 O O . THR A 1 90 ? 9.694 3.316 2.219 1.00 90.88 90 THR A O 1
ATOM 721 N N . GLN A 1 91 ? 11.178 4.628 1.178 1.00 92.44 91 GLN A N 1
ATOM 722 C CA . GLN A 1 91 ? 10.855 5.832 1.957 1.00 92.44 91 GLN A CA 1
ATOM 723 C C . GLN A 1 91 ? 9.378 6.243 1.850 1.00 92.44 91 GLN A C 1
ATOM 725 O O . GLN A 1 91 ? 8.753 6.632 2.844 1.00 92.44 91 GLN A O 1
ATOM 730 N N . ILE A 1 92 ? 8.805 6.179 0.642 1.00 93.12 92 ILE A N 1
ATOM 731 C CA . ILE A 1 92 ? 7.389 6.508 0.434 1.00 93.12 92 ILE A CA 1
ATOM 732 C C . ILE A 1 92 ? 6.503 5.461 1.110 1.00 93.12 92 ILE A C 1
ATOM 734 O O . ILE A 1 92 ? 5.511 5.820 1.745 1.00 93.12 92 ILE A O 1
ATOM 738 N N . LEU A 1 93 ? 6.871 4.185 1.003 1.00 92.56 93 LEU A N 1
ATOM 739 C CA . LEU A 1 93 ? 6.134 3.086 1.607 1.00 92.56 93 LEU A CA 1
ATOM 740 C C . LEU A 1 93 ? 6.134 3.180 3.136 1.00 92.56 93 LEU A C 1
ATOM 742 O O . LEU A 1 93 ? 5.065 3.113 3.734 1.00 92.56 93 LEU A O 1
ATOM 746 N N . ASP A 1 94 ? 7.280 3.444 3.764 1.00 92.12 94 ASP A N 1
ATOM 747 C CA . ASP A 1 94 ? 7.391 3.635 5.217 1.00 92.12 94 ASP A CA 1
ATOM 748 C C . ASP A 1 94 ? 6.529 4.804 5.711 1.00 92.12 94 ASP A C 1
ATOM 750 O O . ASP A 1 94 ? 5.818 4.707 6.722 1.00 92.12 94 ASP A O 1
ATOM 754 N N . THR A 1 95 ? 6.531 5.905 4.954 1.00 93.25 95 THR A N 1
ATOM 755 C CA . THR A 1 95 ? 5.675 7.065 5.230 1.00 93.25 95 THR A CA 1
ATOM 756 C C . THR A 1 95 ? 4.198 6.682 5.138 1.00 93.25 95 THR A C 1
ATOM 758 O O . THR A 1 95 ? 3.415 7.022 6.026 1.00 93.25 95 THR A O 1
ATOM 761 N N . LEU A 1 96 ? 3.807 5.941 4.098 1.00 93.69 96 LEU A N 1
ATOM 762 C CA . LEU A 1 96 ? 2.435 5.477 3.891 1.00 93.69 96 LEU A CA 1
ATOM 763 C C . LEU A 1 96 ? 1.966 4.508 4.980 1.00 93.69 96 LEU A C 1
ATOM 765 O O . LEU A 1 96 ? 0.845 4.648 5.472 1.00 93.69 96 LEU A O 1
ATOM 769 N N . LEU A 1 97 ? 2.809 3.556 5.386 1.00 92.81 97 LEU A N 1
ATOM 770 C CA . LEU A 1 97 ? 2.515 2.617 6.473 1.00 92.81 97 LEU A CA 1
ATOM 771 C C . LEU A 1 97 ? 2.269 3.378 7.784 1.00 92.81 97 LEU A C 1
ATOM 773 O O . LEU A 1 97 ? 1.254 3.157 8.448 1.00 92.81 97 LEU A O 1
ATOM 777 N N . THR A 1 98 ? 3.140 4.338 8.106 1.00 92.56 98 THR A N 1
ATOM 778 C CA . THR A 1 98 ? 3.011 5.191 9.299 1.00 92.56 98 THR A CA 1
ATOM 779 C C . THR A 1 98 ? 1.740 6.041 9.249 1.00 92.56 98 THR A C 1
ATOM 781 O O . THR A 1 98 ? 0.976 6.089 10.211 1.00 92.56 98 THR A O 1
ATOM 784 N N . GLN A 1 99 ? 1.462 6.684 8.111 1.00 92.56 99 GLN A N 1
ATOM 785 C CA . GLN A 1 99 ? 0.248 7.483 7.934 1.00 92.56 99 GLN A CA 1
ATOM 786 C C . GLN A 1 99 ? -1.017 6.631 8.062 1.00 92.56 99 GLN A C 1
ATOM 788 O O . GLN A 1 99 ? -1.982 7.074 8.678 1.00 92.56 99 GLN A O 1
ATOM 793 N N . THR A 1 100 ? -1.008 5.405 7.538 1.00 93.56 100 THR A N 1
ATOM 794 C CA . THR A 1 100 ? -2.139 4.470 7.633 1.00 93.56 100 THR A CA 1
ATOM 795 C C . THR A 1 100 ? -2.413 4.065 9.077 1.00 93.56 100 THR A C 1
ATOM 797 O O . THR A 1 100 ? -3.569 4.084 9.497 1.00 93.56 100 THR A O 1
ATOM 800 N N . LEU A 1 101 ? -1.370 3.782 9.862 1.00 91.75 101 LEU A N 1
ATOM 801 C CA . LEU A 1 101 ? -1.508 3.522 11.298 1.00 91.75 101 LEU A CA 1
ATOM 802 C C . LEU A 1 101 ? -2.106 4.721 12.039 1.00 91.75 101 LEU A C 1
ATOM 804 O O . LEU A 1 101 ? -3.061 4.561 12.795 1.00 91.75 101 LEU A O 1
ATOM 808 N N . ASN A 1 102 ? -1.617 5.932 11.770 1.00 91.00 102 ASN A N 1
ATOM 809 C CA . ASN A 1 102 ? -2.159 7.144 12.391 1.00 91.00 102 ASN A CA 1
ATOM 810 C C . ASN A 1 102 ? -3.636 7.366 12.025 1.00 91.00 102 ASN A C 1
ATOM 812 O O . ASN A 1 102 ? -4.427 7.794 12.863 1.00 91.00 102 ASN A O 1
ATOM 816 N N . GLN A 1 103 ? -4.035 7.047 10.787 1.00 90.56 103 GLN A N 1
ATOM 817 C CA . GLN A 1 103 ? -5.444 7.077 10.387 1.00 90.56 103 GLN A CA 1
ATOM 818 C C . GLN A 1 103 ? -6.281 6.055 11.163 1.00 90.56 103 GLN A C 1
ATOM 820 O O . GLN A 1 103 ? -7.366 6.400 11.622 1.00 90.56 103 GLN A O 1
ATOM 825 N N . LEU A 1 104 ? -5.780 4.829 11.336 1.00 90.00 104 LEU A N 1
ATOM 826 C CA . LEU A 1 104 ? -6.464 3.774 12.088 1.00 90.00 104 LEU A CA 1
ATOM 827 C C . LEU A 1 104 ? -6.687 4.149 13.555 1.00 90.00 104 LEU A C 1
ATOM 829 O O . LEU A 1 104 ? -7.793 3.965 14.062 1.00 90.00 104 LEU A O 1
ATOM 833 N N . HIS A 1 105 ? -5.678 4.707 14.225 1.00 87.62 105 HIS A N 1
ATOM 834 C CA . HIS A 1 105 ? -5.828 5.198 15.599 1.00 87.62 105 HIS A CA 1
ATOM 835 C C . HIS A 1 105 ? -6.853 6.338 15.676 1.00 87.62 105 HIS A C 1
ATOM 837 O O . HIS A 1 105 ? -7.791 6.295 16.472 1.00 87.62 105 HIS A O 1
ATOM 843 N N . GLY A 1 106 ? -6.750 7.307 14.765 1.00 85.88 106 GLY A N 1
ATOM 844 C CA . GLY A 1 106 ? -7.614 8.481 14.771 1.00 85.88 106 GLY A CA 1
ATOM 845 C C . GLY A 1 106 ? -9.094 8.217 14.452 1.00 85.88 106 GLY A C 1
ATOM 846 O O . GLY A 1 106 ? -9.945 9.016 14.842 1.00 85.88 106 GLY A O 1
ATOM 847 N N . ILE A 1 107 ? -9.432 7.114 13.762 1.00 83.81 107 ILE A N 1
ATOM 848 C CA . ILE A 1 107 ? -10.832 6.734 13.473 1.00 83.81 107 ILE A CA 1
ATOM 849 C C . ILE A 1 107 ? -11.625 6.496 14.768 1.00 83.81 107 ILE A C 1
ATOM 851 O O . ILE A 1 107 ? -12.796 6.875 14.838 1.00 83.81 107 ILE A O 1
ATOM 855 N N . VAL A 1 108 ? -10.998 5.906 15.791 1.00 77.12 108 VAL A N 1
ATOM 856 C CA . VAL A 1 108 ? -11.652 5.631 17.080 1.00 77.12 108 VAL A CA 1
ATOM 857 C C . VAL A 1 108 ? -11.640 6.856 17.982 1.00 77.12 108 VAL A C 1
ATOM 859 O O . VAL A 1 108 ? -12.674 7.176 18.563 1.00 77.12 108 VAL A O 1
ATOM 862 N N . GLU A 1 109 ? -10.528 7.592 18.047 1.00 75.12 109 GLU A N 1
ATOM 863 C CA . GLU A 1 109 ? -10.427 8.817 18.856 1.00 75.12 109 GLU A CA 1
ATOM 864 C C . GLU A 1 109 ? -11.461 9.873 18.436 1.00 75.12 109 GLU A C 1
ATOM 866 O O . GLU A 1 109 ? -12.115 10.487 19.277 1.00 75.12 109 GLU A O 1
ATOM 871 N N . GLY A 1 110 ? -11.676 10.043 17.127 1.00 64.81 110 GLY A N 1
ATOM 872 C CA . GLY A 1 110 ? -12.640 11.006 16.588 1.00 64.81 110 GLY A CA 1
ATOM 873 C C . GLY A 1 110 ? -14.113 10.621 16.774 1.00 64.81 110 GLY A C 1
ATOM 874 O O . GLY A 1 110 ? -14.989 11.456 16.548 1.00 64.81 110 GLY A O 1
ATOM 875 N N . LYS A 1 111 ? -14.397 9.373 17.166 1.00 64.19 111 LYS A N 1
ATOM 876 C CA . LYS A 1 111 ? -15.745 8.817 17.369 1.00 64.19 111 LYS A CA 1
ATOM 877 C C . LYS A 1 111 ? -15.823 8.003 18.672 1.00 64.19 111 LYS A C 1
ATOM 879 O O . LYS A 1 111 ? -16.491 6.966 18.714 1.00 64.19 111 LYS A O 1
ATOM 884 N N . ALA A 1 112 ? -15.117 8.441 19.716 1.00 57.22 112 ALA A N 1
ATOM 885 C CA . ALA A 1 112 ? -14.996 7.703 20.971 1.00 57.22 112 ALA A 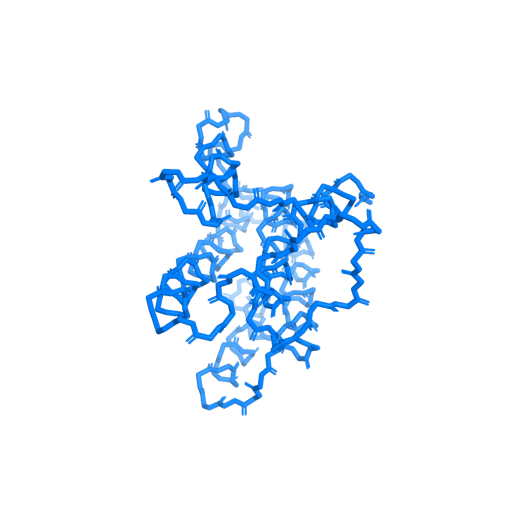CA 1
ATOM 886 C C . ALA A 1 112 ? -16.379 7.282 21.514 1.00 57.22 112 ALA A C 1
ATOM 888 O O . ALA A 1 112 ? -17.283 8.104 21.649 1.00 57.22 112 ALA A O 1
ATOM 889 N N . GLY A 1 113 ? -16.556 5.982 21.779 1.00 55.56 113 GLY A N 1
ATOM 890 C CA . GLY A 1 113 ? -17.819 5.401 22.260 1.00 55.56 113 GLY A CA 1
ATOM 891 C C . GLY A 1 113 ? -18.807 4.945 21.176 1.00 55.56 113 GLY A C 1
ATOM 892 O O . GLY A 1 113 ? -19.820 4.333 21.509 1.00 55.56 113 GLY A O 1
ATOM 893 N N . ASN A 1 114 ? -18.523 5.166 19.887 1.00 68.88 114 ASN A N 1
ATOM 894 C CA . ASN A 1 114 ? -19.355 4.660 18.795 1.00 68.88 114 ASN A CA 1
ATOM 895 C C . ASN A 1 114 ? -18.929 3.235 18.387 1.00 68.88 114 ASN A C 1
ATOM 897 O O . ASN A 1 114 ? -17.815 3.020 17.905 1.00 68.88 114 ASN A O 1
ATOM 901 N N . ARG A 1 115 ? -19.832 2.258 18.545 1.00 69.31 115 ARG A N 1
ATOM 902 C CA . ARG A 1 115 ? -19.613 0.856 18.143 1.00 69.31 115 ARG A CA 1
ATOM 903 C C . ARG A 1 115 ? -19.255 0.727 16.656 1.00 69.31 115 ARG A C 1
ATOM 905 O O . ARG A 1 115 ? -18.409 -0.096 16.315 1.00 69.31 115 ARG A O 1
ATOM 912 N N . ASP A 1 116 ? -19.811 1.585 15.805 1.00 79.50 116 ASP A N 1
ATOM 913 C CA . ASP A 1 116 ? -19.529 1.587 14.367 1.00 79.50 116 ASP A CA 1
ATOM 914 C C . ASP A 1 116 ? -18.078 1.984 14.080 1.00 79.50 116 ASP A C 1
ATOM 916 O O . ASP A 1 116 ? -17.452 1.429 13.187 1.00 79.50 116 ASP A O 1
ATOM 920 N N . ALA A 1 117 ? -17.490 2.873 14.889 1.00 79.75 117 ALA A N 1
ATOM 921 C CA . ALA A 1 117 ? -16.097 3.287 14.723 1.00 79.75 117 ALA A CA 1
ATOM 922 C C . ALA A 1 117 ? -15.101 2.169 15.065 1.00 79.75 117 ALA A C 1
ATOM 924 O O . ALA A 1 117 ? -14.080 2.029 14.394 1.00 79.75 117 ALA A O 1
ATOM 925 N N . LYS A 1 118 ? -15.404 1.355 16.087 1.00 82.06 118 LYS A N 1
ATOM 926 C CA . LYS A 1 118 ? -14.597 0.173 16.431 1.00 82.06 118 LYS A CA 1
ATOM 927 C C . LYS A 1 118 ? -14.709 -0.915 15.361 1.00 82.06 118 LYS A C 1
ATOM 929 O O . LYS A 1 118 ? -13.701 -1.525 15.006 1.00 82.06 118 LYS A O 1
ATOM 934 N N . ASN A 1 119 ? -15.909 -1.129 14.817 1.00 87.19 119 ASN A N 1
ATOM 935 C CA . ASN A 1 119 ? -16.119 -2.060 13.707 1.00 87.19 119 ASN A CA 1
ATOM 936 C C . ASN A 1 119 ? -15.363 -1.606 12.450 1.00 87.19 119 ASN A C 1
ATOM 938 O O . ASN A 1 119 ? -14.604 -2.392 11.889 1.00 87.19 119 ASN A O 1
ATOM 942 N N . ASP A 1 120 ? -15.489 -0.327 12.078 1.00 87.50 120 ASP A N 1
ATOM 943 C CA . ASP A 1 120 ? -14.756 0.290 10.966 1.00 87.50 120 ASP A CA 1
ATOM 944 C C . ASP A 1 120 ? -13.235 0.116 11.136 1.00 87.50 120 ASP A C 1
ATOM 946 O O . ASP A 1 120 ? -12.532 -0.269 10.202 1.00 87.50 120 ASP A O 1
ATOM 950 N N . GLN A 1 121 ? -12.707 0.380 12.337 1.00 89.50 121 GLN A N 1
ATOM 951 C CA . GLN A 1 121 ? -11.282 0.215 12.630 1.00 89.50 121 GLN A CA 1
ATOM 952 C C . GLN A 1 121 ? -10.842 -1.249 12.505 1.00 89.50 121 GLN A C 1
ATOM 954 O O . GLN A 1 121 ? -9.781 -1.520 11.945 1.00 89.50 121 GLN A O 1
ATOM 959 N N . SER A 1 122 ? -11.657 -2.184 12.994 1.00 90.19 122 SER A N 1
ATOM 960 C CA . SER A 1 122 ? -11.370 -3.621 12.934 1.00 90.19 122 SER A CA 1
ATOM 961 C C . SER A 1 122 ? -11.352 -4.136 11.496 1.00 90.19 122 SER A C 1
ATOM 963 O O . SER A 1 122 ? -10.429 -4.857 11.121 1.00 90.19 122 SER A O 1
ATOM 965 N N . GLU A 1 123 ? -12.322 -3.720 10.672 1.00 91.12 123 GLU A N 1
ATOM 966 C CA . GLU A 1 123 ? -12.358 -4.027 9.235 1.00 91.12 123 GLU A CA 1
ATOM 967 C C . GLU A 1 123 ? -11.080 -3.523 8.554 1.00 91.12 123 GLU A C 1
ATOM 969 O O . GLU A 1 123 ? -10.412 -4.269 7.841 1.00 91.12 123 GLU A O 1
ATOM 974 N N . MET A 1 124 ? -10.685 -2.274 8.826 1.00 92.56 124 MET A N 1
ATOM 975 C CA . MET A 1 124 ? -9.503 -1.671 8.201 1.00 92.56 124 MET A CA 1
ATOM 976 C C . MET A 1 124 ? -8.189 -2.280 8.693 1.00 92.56 124 MET A C 1
ATOM 978 O O . MET A 1 124 ? -7.262 -2.448 7.901 1.00 92.56 124 MET A O 1
ATOM 982 N N . ALA A 1 125 ? -8.099 -2.646 9.972 1.00 93.38 125 ALA A N 1
ATOM 983 C CA . ALA A 1 125 ? -6.947 -3.357 10.514 1.00 93.38 125 ALA A CA 1
ATOM 984 C C . ALA A 1 125 ? -6.801 -4.743 9.868 1.00 93.38 125 ALA A C 1
ATOM 986 O O . ALA A 1 125 ? -5.696 -5.114 9.469 1.00 93.38 125 ALA A O 1
ATOM 987 N N . LEU A 1 126 ? -7.906 -5.477 9.697 1.00 93.25 126 LEU A N 1
ATOM 988 C CA . LEU A 1 126 ? -7.906 -6.780 9.034 1.00 93.25 126 LEU A CA 1
ATOM 989 C C . LEU A 1 126 ? -7.520 -6.663 7.553 1.00 93.25 126 LEU A C 1
ATOM 991 O O . LEU A 1 126 ? -6.673 -7.420 7.079 1.00 93.25 126 LEU A O 1
ATOM 995 N N . ASP A 1 127 ? -8.074 -5.685 6.833 1.00 92.94 127 ASP A N 1
ATOM 996 C CA . ASP A 1 127 ? -7.697 -5.404 5.445 1.00 92.94 127 ASP A CA 1
ATOM 997 C C . ASP A 1 127 ? -6.209 -5.065 5.317 1.00 92.94 127 ASP A C 1
ATOM 999 O O . ASP A 1 127 ? -5.543 -5.513 4.378 1.00 92.94 127 ASP A O 1
ATOM 1003 N N . PHE A 1 128 ? -5.661 -4.309 6.271 1.00 94.31 128 PHE A N 1
ATOM 1004 C CA . PHE A 1 128 ? -4.242 -3.988 6.294 1.00 94.31 128 PHE A CA 1
ATOM 1005 C C . PHE A 1 128 ? -3.387 -5.236 6.542 1.00 94.31 128 PHE A C 1
ATOM 1007 O O . PHE A 1 128 ? -2.427 -5.472 5.809 1.00 94.31 128 PHE A O 1
ATOM 1014 N N . VAL A 1 129 ? -3.764 -6.090 7.498 1.00 94.31 129 VAL A N 1
ATOM 1015 C CA . VAL A 1 129 ? -3.094 -7.382 7.717 1.00 94.31 129 VAL A CA 1
ATOM 1016 C C . VAL A 1 129 ? -3.123 -8.232 6.444 1.00 94.31 129 VAL A C 1
ATOM 1018 O O . VAL A 1 129 ? -2.077 -8.723 6.025 1.00 94.31 129 VAL A O 1
ATOM 1021 N N . ASN A 1 130 ? -4.272 -8.342 5.775 1.00 93.69 130 ASN A 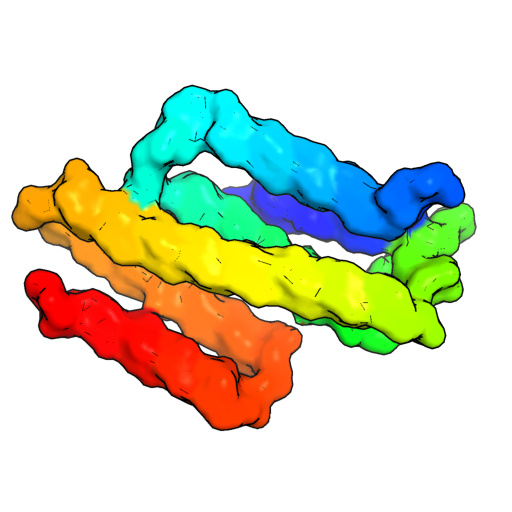N 1
ATOM 1022 C CA . ASN A 1 130 ? -4.402 -9.095 4.524 1.00 93.69 130 ASN A CA 1
ATOM 1023 C C . ASN A 1 130 ? -3.471 -8.566 3.423 1.00 93.69 130 ASN A C 1
ATOM 1025 O O . ASN A 1 130 ? -2.896 -9.344 2.661 1.00 93.69 130 ASN A O 1
ATOM 1029 N N . ILE A 1 131 ? -3.284 -7.247 3.343 1.00 92.38 131 ILE A N 1
ATOM 1030 C CA . ILE A 1 131 ? -2.334 -6.629 2.409 1.00 92.38 131 ILE A CA 1
ATOM 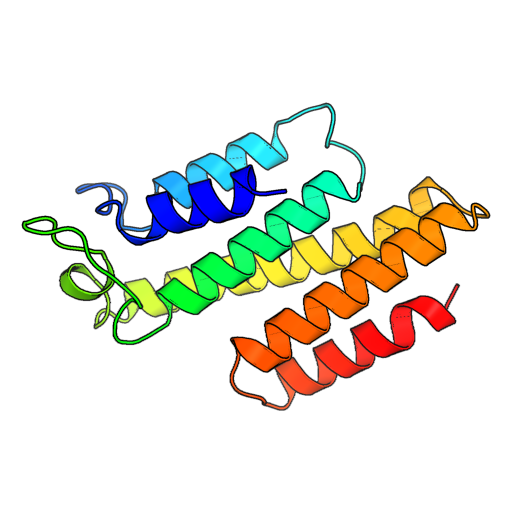1031 C C . ILE A 1 131 ? -0.902 -6.998 2.774 1.00 92.38 131 ILE A C 1
ATOM 1033 O O . ILE A 1 131 ? -0.169 -7.486 1.920 1.00 92.38 131 ILE A O 1
ATOM 1037 N N . LEU A 1 132 ? -0.514 -6.829 4.040 1.00 92.69 132 LEU A N 1
ATOM 1038 C CA . LEU A 1 132 ? 0.835 -7.163 4.497 1.00 92.69 132 LEU A CA 1
ATOM 1039 C C . LEU A 1 132 ? 1.178 -8.628 4.205 1.00 92.69 132 LEU A C 1
ATOM 1041 O O . LEU A 1 132 ? 2.257 -8.911 3.697 1.00 92.69 132 LEU A O 1
ATOM 1045 N N . LEU A 1 133 ? 0.245 -9.547 4.461 1.00 91.81 133 LEU A N 1
ATOM 1046 C CA . LEU A 1 133 ? 0.439 -10.977 4.222 1.00 91.81 133 LEU A CA 1
ATOM 1047 C C . LEU A 1 133 ? 0.510 -11.351 2.736 1.00 91.81 133 LEU A C 1
ATOM 1049 O O . LEU A 1 133 ? 1.188 -12.315 2.395 1.00 91.81 133 LEU A O 1
ATOM 1053 N N . SER A 1 134 ? -0.187 -10.623 1.861 1.00 90.00 134 SER A N 1
ATOM 1054 C CA . SER A 1 134 ? -0.248 -10.948 0.428 1.00 90.00 134 SER A CA 1
ATOM 1055 C C . SER A 1 134 ? 0.820 -10.259 -0.414 1.00 90.00 134 SER A C 1
ATOM 1057 O O . SER A 1 134 ? 1.147 -10.763 -1.486 1.00 90.00 134 SER A O 1
ATOM 1059 N N . THR A 1 135 ? 1.360 -9.120 0.032 1.00 88.56 135 THR A N 1
ATOM 1060 C CA . THR A 1 135 ? 2.260 -8.304 -0.798 1.00 88.56 135 THR A CA 1
ATOM 1061 C C . THR A 1 135 ? 3.656 -8.111 -0.216 1.00 88.56 135 THR A C 1
ATOM 1063 O O . THR A 1 135 ? 4.547 -7.711 -0.959 1.00 88.56 135 THR A O 1
ATOM 1066 N N . PHE A 1 136 ? 3.878 -8.363 1.079 1.00 89.44 136 PHE A N 1
ATOM 1067 C CA . PHE A 1 136 ? 5.180 -8.162 1.721 1.00 89.44 136 PHE A CA 1
ATOM 1068 C C . PHE A 1 136 ? 5.823 -9.487 2.117 1.00 89.44 136 PHE A C 1
ATOM 1070 O O . PHE A 1 136 ? 5.165 -10.415 2.583 1.00 89.44 136 PHE A O 1
ATOM 1077 N N . THR A 1 137 ? 7.152 -9.536 2.037 1.00 89.31 137 THR A N 1
ATOM 1078 C CA . THR A 1 137 ? 7.921 -10.615 2.656 1.00 89.31 137 THR A CA 1
ATOM 1079 C C . THR A 1 137 ? 7.831 -10.499 4.175 1.00 89.31 137 THR A C 1
ATOM 1081 O O . THR A 1 137 ? 8.108 -9.444 4.759 1.00 89.31 137 THR A O 1
ATOM 1084 N N . MET A 1 138 ? 7.462 -11.598 4.832 1.00 88.88 138 MET A N 1
ATOM 1085 C CA . MET A 1 138 ? 7.379 -11.635 6.286 1.00 88.88 138 MET A CA 1
ATOM 1086 C C . MET A 1 138 ? 8.780 -11.555 6.901 1.00 88.88 138 MET A C 1
ATOM 1088 O O . MET A 1 138 ? 9.639 -12.398 6.660 1.00 88.88 138 MET A O 1
ATOM 1092 N N . ASN A 1 139 ? 9.000 -10.534 7.722 1.00 89.38 139 ASN A N 1
ATOM 1093 C CA . ASN A 1 139 ? 10.215 -10.338 8.506 1.00 89.38 139 ASN A CA 1
ATOM 1094 C C . ASN A 1 139 ? 9.836 -9.833 9.908 1.00 89.38 139 ASN A C 1
ATOM 1096 O O . ASN A 1 139 ? 8.658 -9.629 10.204 1.00 89.38 139 ASN A O 1
ATOM 1100 N N . LYS A 1 140 ? 10.820 -9.602 10.784 1.00 90.12 140 LYS A N 1
ATOM 1101 C CA . LYS A 1 140 ? 10.563 -9.146 12.162 1.00 90.12 140 LYS A CA 1
ATOM 1102 C C . LYS A 1 140 ? 9.754 -7.841 12.230 1.00 90.12 140 LYS A C 1
ATOM 1104 O O . LYS A 1 140 ? 8.924 -7.699 13.128 1.00 90.12 140 LYS A O 1
ATOM 1109 N N . SER A 1 141 ? 9.966 -6.913 11.295 1.00 87.56 141 SER A N 1
ATOM 1110 C CA . SER A 1 141 ? 9.235 -5.641 11.230 1.00 87.56 141 SER A CA 1
ATOM 1111 C C . SER A 1 141 ? 7.781 -5.867 10.811 1.00 87.56 141 SER A C 1
ATOM 1113 O O . SER A 1 141 ? 6.865 -5.504 11.550 1.00 87.56 141 SER A O 1
ATOM 1115 N N . THR A 1 142 ? 7.562 -6.569 9.694 1.00 87.62 142 THR A N 1
ATOM 1116 C CA . THR A 1 142 ? 6.222 -6.899 9.184 1.00 87.62 142 THR A CA 1
ATOM 1117 C C . THR A 1 142 ? 5.424 -7.719 10.200 1.00 87.62 142 THR A C 1
ATOM 1119 O O . THR A 1 142 ? 4.262 -7.420 10.457 1.00 87.62 142 THR A O 1
ATOM 1122 N N . ALA A 1 143 ? 6.055 -8.698 10.857 1.00 90.56 143 ALA A N 1
ATOM 1123 C CA . ALA A 1 143 ? 5.423 -9.516 11.889 1.00 90.56 143 ALA A CA 1
ATOM 1124 C C . ALA A 1 143 ? 5.015 -8.679 13.109 1.00 90.56 143 ALA A C 1
ATOM 1126 O O . ALA A 1 143 ? 3.891 -8.792 13.594 1.00 90.56 143 ALA A O 1
ATOM 1127 N N . THR A 1 144 ? 5.899 -7.790 13.575 1.00 91.88 144 THR A N 1
ATOM 1128 C CA . THR A 1 144 ? 5.580 -6.849 14.660 1.00 91.88 144 THR A CA 1
ATOM 1129 C C . THR A 1 144 ? 4.388 -5.966 14.297 1.00 91.88 144 THR A C 1
ATOM 1131 O O . THR A 1 144 ? 3.507 -5.755 15.129 1.00 91.88 144 THR A O 1
ATOM 1134 N N . LEU A 1 145 ? 4.340 -5.460 13.062 1.00 90.56 145 LEU A N 1
ATOM 1135 C CA . LEU A 1 145 ? 3.234 -4.638 12.578 1.00 90.56 145 LEU A CA 1
ATOM 1136 C C . LEU A 1 145 ? 1.914 -5.420 12.540 1.00 90.56 145 LEU A C 1
ATOM 1138 O O . LEU A 1 145 ? 0.907 -4.924 13.038 1.00 90.56 145 LEU A O 1
ATOM 1142 N N . VAL A 1 146 ? 1.921 -6.653 12.029 1.00 92.06 146 VAL A N 1
ATOM 1143 C CA . VAL A 1 146 ? 0.736 -7.527 12.014 1.00 92.06 146 VAL A CA 1
ATOM 1144 C C . VAL A 1 146 ? 0.226 -7.791 13.431 1.00 92.06 146 VAL A C 1
ATOM 1146 O O . VAL A 1 146 ? -0.970 -7.663 13.681 1.00 92.06 146 VAL A O 1
ATOM 1149 N N . VAL A 1 147 ? 1.117 -8.088 14.382 1.00 91.00 147 VAL A N 1
ATOM 1150 C CA . VAL A 1 147 ? 0.729 -8.302 15.787 1.00 91.00 147 VAL A CA 1
ATOM 1151 C C . VAL A 1 147 ? 0.118 -7.039 16.398 1.00 91.00 147 VAL A C 1
ATOM 1153 O O . VAL A 1 147 ? -0.876 -7.138 17.115 1.00 91.00 147 VAL A O 1
ATOM 1156 N N . LYS A 1 148 ? 0.670 -5.854 16.107 1.00 90.12 148 LYS A N 1
ATOM 1157 C CA . LYS A 1 148 ? 0.091 -4.575 16.552 1.00 90.12 148 LYS A CA 1
ATOM 1158 C C . LYS A 1 148 ? -1.315 -4.374 15.987 1.00 90.12 148 LYS A C 1
ATOM 1160 O O . LYS A 1 148 ? -2.234 -4.104 16.748 1.00 90.12 148 LYS A O 1
ATOM 1165 N N . LEU A 1 149 ? -1.494 -4.564 14.679 1.00 89.69 149 LEU A N 1
ATOM 1166 C CA . LEU A 1 149 ? -2.793 -4.424 14.011 1.00 89.69 149 LEU A CA 1
ATOM 1167 C C . LEU A 1 149 ? -3.831 -5.420 14.540 1.00 89.69 149 LEU A C 1
ATOM 1169 O O . LEU A 1 149 ? -4.992 -5.062 14.690 1.00 89.69 149 LEU A O 1
ATOM 1173 N N . TYR A 1 150 ? -3.412 -6.644 14.865 1.00 88.38 150 TYR A N 1
ATOM 1174 C CA . TYR A 1 150 ? -4.290 -7.659 15.447 1.00 88.38 150 TYR A CA 1
ATOM 1175 C C . TYR A 1 150 ? -4.772 -7.294 16.860 1.00 88.38 150 TYR A C 1
ATOM 1177 O O . TYR A 1 150 ? -5.896 -7.618 17.231 1.00 88.38 150 TYR A O 1
ATOM 1185 N N . ARG A 1 151 ? -3.934 -6.620 17.660 1.00 86.75 151 ARG A N 1
ATOM 1186 C CA . ARG A 1 151 ? -4.278 -6.196 19.031 1.00 86.75 151 ARG A CA 1
ATOM 1187 C C . ARG A 1 151 ? -5.087 -4.905 19.082 1.00 86.75 151 ARG A C 1
ATOM 1189 O O . ARG A 1 151 ? -5.849 -4.713 20.022 1.00 86.75 151 ARG A O 1
ATOM 1196 N N . LEU A 1 152 ? -4.950 -4.063 18.063 1.00 82.62 152 LEU A N 1
ATOM 1197 C CA . LEU A 1 152 ? -5.525 -2.722 17.986 1.00 82.62 152 LEU A CA 1
ATOM 1198 C C . LEU A 1 152 ? -7.041 -2.654 18.302 1.00 82.62 152 LEU A C 1
ATOM 1200 O O . LEU A 1 152 ? -7.422 -1.776 19.072 1.00 82.62 152 LEU A O 1
ATOM 1204 N N . PRO A 1 153 ? -7.906 -3.586 17.844 1.00 71.31 153 PRO A N 1
ATOM 1205 C CA . PRO A 1 153 ? -9.327 -3.590 18.216 1.00 71.31 153 PRO A CA 1
ATOM 1206 C C . PRO A 1 153 ? -9.625 -3.877 19.696 1.00 71.31 153 PRO A C 1
ATOM 1208 O O . PRO A 1 153 ? -10.706 -3.543 20.178 1.00 71.31 153 PRO A O 1
ATOM 1211 N N . GLY A 1 154 ? -8.707 -4.542 20.407 1.00 61.94 154 GLY A N 1
ATOM 1212 C CA . GLY A 1 154 ? -8.880 -4.966 21.800 1.00 61.94 154 GLY A CA 1
ATOM 1213 C C . GLY A 1 154 ? -8.359 -3.973 22.842 1.00 61.94 154 GLY A C 1
ATOM 1214 O O . GLY A 1 154 ? -8.574 -4.190 24.030 1.00 61.94 154 GLY A O 1
ATOM 1215 N N . GLU A 1 155 ? -7.674 -2.906 22.421 1.00 58.16 155 GLU A N 1
ATOM 1216 C CA . GLU A 1 155 ? -7.043 -1.915 23.310 1.00 58.16 155 GLU A CA 1
ATOM 1217 C C . GLU A 1 155 ? -7.935 -0.691 23.616 1.00 58.16 155 GLU A C 1
ATOM 1219 O O . GLU A 1 155 ? -7.478 0.242 24.277 1.00 58.16 155 GLU A O 1
ATOM 1224 N N . GLY A 1 156 ? -9.197 -0.673 23.162 1.00 49.03 156 GLY A N 1
ATOM 1225 C CA . GLY A 1 156 ? -10.110 0.473 23.313 1.00 49.03 156 GLY A CA 1
ATOM 1226 C C . GLY A 1 156 ? -11.441 0.173 23.973 1.00 49.03 156 GLY A C 1
ATOM 1227 O O . GLY A 1 156 ? -11.894 -0.992 23.967 1.00 49.03 156 GLY A O 1
#

Secondary structure (DSSP, 8-state):
-HHHHHHHHHHHHSPPBTTTBTTHHHHHHHHHHHH-GGGSS--HHHHHHHHHHHHHHHHHTSSS-S---TT---HHHHHTT-HHHHHHHHHHHHHHHHHHHHHHHHHHHTTTT-HHHHHHHHHHHHHHHHHHHHHS---HHHHHHHHHHHHGGG--

Sequence (156 aa):
MPYVLNLSSFLLVFPGHPKNGPFHLVKGLLNAVQKYEPWAKPCVGKCKLYLGLIRLFATFAQSKFPYHVDKVDSNDTLFGNNDIYQTSLTQILDTLLTQTLNQLHGIVEGKAGNRDAKNDQSEMALDFVNILLSTFTMNKSTATLVVKLYRLPGEG

pLDDT: mean 86.32, std 8.41, range [49.03, 94.31]

InterPro domains:
  IPR029705 VPS35 endosomal protein sorting factor-like [PTHR13673] (2-152)

Organism: NCBI:txid641309